Protein AF-A0A218U9X2-F1 (afdb_monomer_lite)

Structure (mmCIF, N/CA/C/O backbone):
data_AF-A0A218U9X2-F1
#
_entry.id   AF-A0A218U9X2-F1
#
loop_
_atom_site.group_PDB
_atom_site.id
_atom_site.type_symbol
_atom_site.label_atom_id
_atom_site.label_alt_id
_atom_site.label_comp_id
_atom_site.label_asym_id
_atom_site.label_entity_id
_atom_site.label_seq_id
_atom_site.pdbx_PDB_ins_code
_atom_site.Cartn_x
_atom_site.Cartn_y
_atom_site.Cartn_z
_atom_site.occupancy
_atom_site.B_iso_or_equiv
_atom_site.auth_seq_id
_atom_site.auth_comp_id
_atom_site.auth_asym_id
_atom_site.auth_atom_id
_atom_site.pdbx_PDB_model_num
ATOM 1 N N . MET A 1 1 ? 16.593 -1.357 4.023 1.00 60.09 1 MET A N 1
ATOM 2 C CA . MET A 1 1 ? 16.011 -1.625 5.358 1.00 60.09 1 MET A CA 1
ATOM 3 C C . MET A 1 1 ? 14.494 -1.450 5.331 1.00 60.09 1 MET A C 1
ATOM 5 O O . MET A 1 1 ? 13.800 -2.334 5.802 1.00 60.09 1 MET A O 1
ATOM 9 N N . ASP A 1 2 ? 13.977 -0.402 4.680 1.00 68.25 2 ASP A N 1
ATOM 10 C CA . ASP A 1 2 ? 12.530 -0.141 4.545 1.00 68.25 2 ASP A CA 1
ATOM 11 C C . ASP A 1 2 ? 11.750 -1.211 3.744 1.00 68.25 2 ASP A C 1
ATOM 13 O O . ASP A 1 2 ? 10.626 -1.549 4.104 1.00 68.25 2 ASP A O 1
ATOM 17 N N . HIS A 1 3 ? 12.354 -1.818 2.715 1.00 69.62 3 HIS A N 1
ATOM 18 C CA . HIS A 1 3 ? 11.685 -2.830 1.876 1.00 69.62 3 HIS A CA 1
ATOM 19 C C . HIS A 1 3 ? 11.267 -4.098 2.629 1.00 69.62 3 HIS A C 1
ATOM 21 O O . HIS A 1 3 ? 10.190 -4.629 2.383 1.00 69.62 3 HIS A O 1
ATOM 27 N N . THR A 1 4 ? 12.090 -4.571 3.567 1.00 80.25 4 THR A N 1
ATOM 28 C CA . THR A 1 4 ? 11.802 -5.791 4.338 1.00 80.25 4 THR A CA 1
ATOM 29 C C . THR A 1 4 ? 10.591 -5.601 5.249 1.00 80.25 4 THR A C 1
ATOM 31 O O . THR A 1 4 ? 9.790 -6.512 5.404 1.00 80.25 4 THR A O 1
ATOM 34 N N . VAL A 1 5 ? 10.419 -4.397 5.801 1.00 86.25 5 VAL A N 1
ATOM 35 C CA . VAL A 1 5 ? 9.286 -4.075 6.678 1.00 86.25 5 VAL A CA 1
ATOM 36 C C . VAL A 1 5 ? 7.982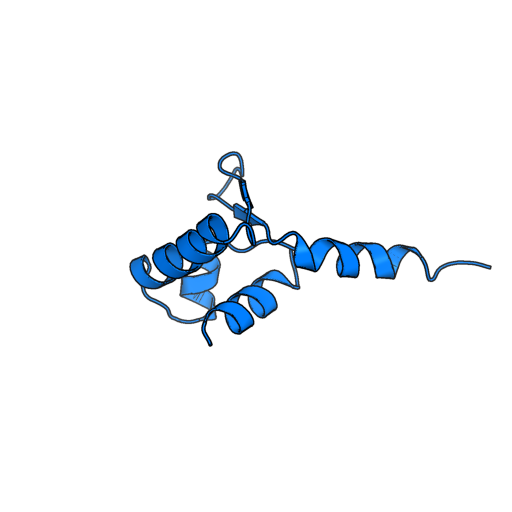 -3.970 5.878 1.00 86.25 5 VAL A C 1
ATOM 38 O O . VAL A 1 5 ? 6.942 -4.433 6.336 1.00 86.25 5 VAL A O 1
ATOM 41 N N . LEU A 1 6 ? 8.033 -3.422 4.659 1.00 88.06 6 LEU A N 1
ATOM 42 C CA . LEU A 1 6 ? 6.876 -3.400 3.755 1.00 88.06 6 LEU A CA 1
ATOM 43 C C . LEU A 1 6 ? 6.446 -4.805 3.327 1.00 88.06 6 LEU A C 1
ATOM 45 O O . LEU A 1 6 ? 5.251 -5.081 3.286 1.00 88.06 6 LEU A O 1
ATOM 49 N N . LEU A 1 7 ? 7.409 -5.690 3.049 1.00 87.12 7 LEU A N 1
ATOM 50 C CA . LEU A 1 7 ? 7.133 -7.094 2.741 1.00 87.12 7 LEU A CA 1
ATOM 51 C C . LEU A 1 7 ? 6.427 -7.788 3.912 1.00 87.12 7 LEU A C 1
ATOM 53 O O . LEU A 1 7 ? 5.368 -8.368 3.707 1.00 87.12 7 LEU A O 1
ATOM 57 N N . GLN A 1 8 ? 6.933 -7.632 5.139 1.00 87.94 8 GLN A N 1
ATOM 58 C CA . GLN A 1 8 ? 6.301 -8.188 6.345 1.00 87.94 8 GLN A CA 1
ATOM 59 C C . GLN A 1 8 ? 4.882 -7.658 6.581 1.00 87.94 8 GLN A C 1
ATOM 61 O O . GLN A 1 8 ? 4.006 -8.386 7.044 1.00 87.94 8 GLN A O 1
ATOM 66 N N . LEU A 1 9 ? 4.631 -6.385 6.266 1.00 91.25 9 LEU A N 1
ATOM 67 C CA . LEU A 1 9 ? 3.289 -5.814 6.363 1.00 91.25 9 LEU A CA 1
ATOM 68 C C . LEU A 1 9 ? 2.345 -6.427 5.313 1.00 91.25 9 LEU A C 1
ATOM 70 O O . LEU A 1 9 ? 1.183 -6.706 5.608 1.00 91.25 9 LEU A O 1
ATOM 74 N N . ALA A 1 10 ? 2.865 -6.685 4.112 1.00 90.06 10 ALA A N 1
ATOM 75 C CA . ALA A 1 10 ? 2.128 -7.260 2.996 1.00 90.06 10 ALA A CA 1
ATOM 76 C C . ALA A 1 10 ? 1.891 -8.772 3.108 1.00 90.06 10 ALA A C 1
ATOM 78 O O . ALA A 1 10 ? 0.933 -9.255 2.512 1.00 90.06 10 ALA A O 1
ATOM 79 N N . GLU A 1 11 ? 2.698 -9.520 3.870 1.00 86.81 11 GLU A N 1
ATOM 80 C CA . GLU A 1 11 ? 2.616 -10.991 4.009 1.00 86.81 11 GLU A CA 1
ATOM 81 C C . GLU A 1 11 ? 1.197 -11.503 4.295 1.00 86.81 11 GLU A C 1
ATOM 83 O O . GLU A 1 11 ? 0.803 -12.561 3.813 1.00 86.81 11 GLU A O 1
ATOM 88 N N . LYS A 1 12 ? 0.387 -10.739 5.036 1.00 82.50 12 LYS A N 1
ATOM 89 C CA . LYS A 1 12 ? -0.978 -11.151 5.398 1.00 82.50 12 LYS A CA 1
ATOM 90 C C . LYS A 1 12 ? -1.991 -11.052 4.256 1.00 82.50 12 LYS A C 1
ATOM 92 O O . LYS A 1 12 ? -2.989 -11.764 4.285 1.00 82.50 12 LYS A O 1
ATOM 97 N N . LYS A 1 13 ? -1.795 -10.128 3.310 1.00 87.62 13 LYS A N 1
ATOM 98 C CA . LYS A 1 13 ? -2.786 -9.781 2.268 1.00 87.62 13 LYS A CA 1
ATOM 99 C C . LYS A 1 13 ? -2.255 -9.943 0.842 1.00 87.62 13 LYS A C 1
ATOM 101 O O . LYS A 1 13 ? -3.037 -9.935 -0.101 1.00 87.62 13 LYS A O 1
ATOM 106 N N . GLY A 1 14 ? -0.938 -10.035 0.674 1.00 90.56 14 GLY A N 1
ATOM 107 C CA . GLY A 1 14 ? -0.239 -9.929 -0.607 1.00 90.56 14 GLY A CA 1
ATOM 108 C C . GLY A 1 14 ? -0.086 -8.493 -1.126 1.00 90.56 14 GLY A C 1
ATOM 109 O O . GLY A 1 14 ? 0.601 -8.278 -2.123 1.00 90.56 14 GLY A O 1
ATOM 110 N N . PHE A 1 15 ? -0.685 -7.501 -0.462 1.00 93.06 15 PHE A N 1
ATOM 111 C CA . PHE A 1 15 ? -0.600 -6.087 -0.824 1.00 93.06 15 PHE A CA 1
ATOM 112 C C . PHE A 1 15 ? -0.517 -5.186 0.408 1.00 93.06 15 PHE A C 1
ATOM 114 O O . PHE A 1 15 ? -0.863 -5.594 1.517 1.00 93.06 15 PHE A O 1
ATOM 121 N N . VAL A 1 16 ? -0.100 -3.939 0.195 1.00 94.56 16 VAL A N 1
ATOM 122 C CA . VAL A 1 16 ? -0.104 -2.865 1.202 1.00 94.56 16 VAL A CA 1
ATOM 123 C C . VAL A 1 16 ? -0.722 -1.592 0.645 1.00 94.56 16 VAL A C 1
ATOM 125 O O . VAL A 1 16 ? -0.738 -1.371 -0.566 1.00 94.56 16 VAL A O 1
ATOM 128 N N . THR A 1 17 ? -1.207 -0.731 1.537 1.00 95.38 17 THR A N 1
ATOM 129 C CA . THR A 1 17 ? -1.698 0.607 1.196 1.00 95.38 17 THR A CA 1
ATOM 130 C C . THR A 1 17 ? -0.908 1.685 1.933 1.00 95.38 17 THR A C 1
ATOM 132 O O . THR A 1 17 ? -0.226 1.413 2.923 1.00 95.38 17 THR A O 1
ATOM 135 N N . VAL A 1 18 ? -0.993 2.935 1.466 1.00 94.94 18 VAL A N 1
ATOM 136 C CA . VAL A 1 18 ? -0.304 4.066 2.113 1.00 94.94 18 VAL A CA 1
ATOM 137 C C . VAL A 1 18 ? -0.814 4.266 3.539 1.00 94.94 18 VAL A C 1
ATOM 139 O O . VAL A 1 18 ? -0.011 4.504 4.444 1.00 94.94 18 VAL A O 1
ATOM 142 N N . SER A 1 19 ? -2.127 4.143 3.751 1.00 94.88 19 SER A N 1
ATOM 143 C CA . SER A 1 19 ? -2.717 4.283 5.084 1.00 94.88 19 SER A CA 1
ATO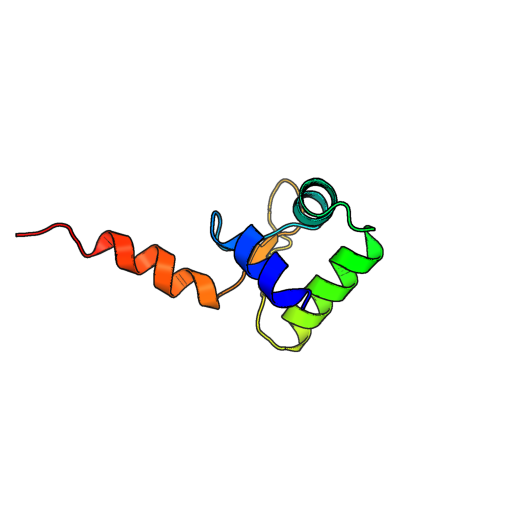M 144 C C . SER A 1 19 ? -2.229 3.183 6.028 1.00 94.88 19 SER A C 1
ATOM 146 O O . SER A 1 19 ? -1.809 3.480 7.141 1.00 94.88 19 SER A O 1
ATOM 148 N N . GLU A 1 20 ? -2.164 1.934 5.563 1.00 94.00 20 GLU A N 1
ATOM 149 C CA . GLU A 1 20 ? -1.718 0.798 6.378 1.00 94.00 20 GLU A CA 1
ATOM 150 C C . GLU A 1 20 ? -0.244 0.920 6.794 1.00 94.00 20 GLU A C 1
ATOM 152 O O . GLU A 1 20 ? 0.110 0.613 7.934 1.00 94.00 20 GLU A O 1
ATOM 157 N N . ILE A 1 21 ? 0.608 1.442 5.906 1.00 93.81 21 ILE A N 1
ATOM 158 C CA . ILE A 1 21 ? 2.019 1.734 6.199 1.00 93.81 21 ILE A CA 1
ATOM 159 C C . ILE A 1 21 ? 2.137 2.844 7.242 1.00 93.81 21 ILE A C 1
ATOM 161 O O . ILE A 1 21 ? 2.905 2.711 8.197 1.00 93.81 21 ILE A O 1
ATOM 165 N N . ARG A 1 22 ? 1.383 3.935 7.079 1.00 95.06 22 ARG A N 1
ATOM 166 C CA . ARG A 1 22 ? 1.391 5.045 8.036 1.00 95.06 22 ARG A CA 1
ATOM 167 C C . ARG A 1 22 ? 0.943 4.576 9.412 1.00 95.06 22 ARG A C 1
ATOM 169 O O . ARG A 1 22 ? 1.623 4.868 10.388 1.00 95.06 22 ARG A O 1
ATOM 176 N N . ASP A 1 23 ? -0.152 3.834 9.483 1.00 93.69 23 ASP A N 1
ATOM 177 C CA . ASP A 1 23 ? -0.762 3.460 10.756 1.00 93.69 23 ASP A CA 1
ATOM 178 C C . ASP A 1 23 ? 0.043 2.356 11.465 1.00 93.69 23 ASP A C 1
ATOM 180 O O . ASP A 1 23 ? 0.168 2.372 12.688 1.00 93.69 23 ASP A O 1
ATOM 184 N N . SER A 1 24 ? 0.652 1.431 10.712 1.00 92.44 24 SER A N 1
ATOM 185 C CA . SER A 1 24 ? 1.420 0.314 11.286 1.00 92.44 24 SER A CA 1
ATOM 186 C C . SER A 1 24 ? 2.873 0.670 11.599 1.00 92.44 24 SER A C 1
ATOM 188 O O . SER A 1 24 ? 3.431 0.171 12.574 1.00 92.44 24 SER A O 1
ATOM 190 N N . LEU A 1 25 ? 3.509 1.502 10.768 1.00 90.75 25 LEU A N 1
ATOM 191 C CA . LEU A 1 25 ? 4.932 1.849 10.898 1.00 90.75 25 LEU A CA 1
ATOM 192 C C . LEU A 1 25 ? 5.160 3.265 11.431 1.00 90.75 25 LEU A C 1
ATOM 194 O O . LEU A 1 25 ? 6.307 3.657 11.647 1.00 90.75 25 LEU A O 1
ATOM 198 N N . ASN A 1 26 ? 4.087 4.034 11.635 1.00 93.12 26 ASN A N 1
ATOM 199 C CA . ASN A 1 26 ? 4.126 5.429 12.064 1.00 93.12 26 ASN A CA 1
ATOM 200 C C . ASN A 1 26 ? 4.979 6.310 11.127 1.00 93.12 26 ASN A C 1
ATOM 202 O O . ASN A 1 26 ? 5.722 7.190 11.568 1.00 93.12 26 ASN A O 1
ATOM 206 N N . TRP A 1 27 ? 4.924 6.016 9.823 1.00 94.06 27 TRP A N 1
ATOM 207 C CA . TRP A 1 27 ? 5.657 6.738 8.783 1.00 94.06 27 TRP A CA 1
ATOM 208 C C . TRP A 1 27 ? 4.864 7.913 8.234 1.00 94.06 27 TRP A C 1
ATOM 210 O O . TRP A 1 27 ? 3.659 7.829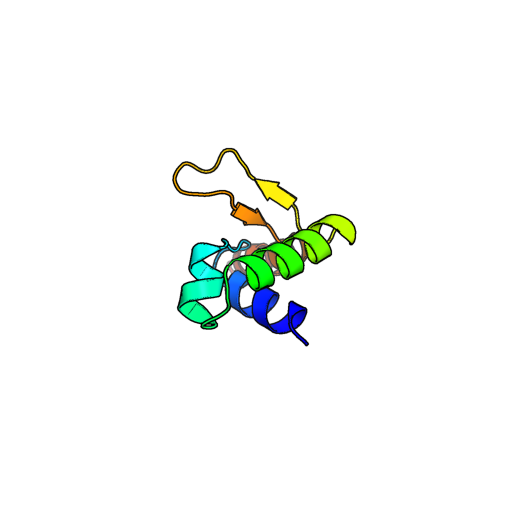 8.033 1.00 94.06 27 TRP A O 1
ATOM 220 N N . GLU A 1 28 ? 5.573 8.975 7.863 1.00 94.94 28 GLU A N 1
ATOM 221 C CA . GLU A 1 28 ? 4.983 10.067 7.097 1.00 94.94 28 GLU A CA 1
ATOM 222 C C . GLU A 1 28 ? 4.462 9.590 5.736 1.00 94.94 28 GLU A C 1
ATOM 224 O O . GLU A 1 28 ? 5.065 8.739 5.075 1.00 94.94 28 GLU A O 1
ATOM 229 N N . THR A 1 29 ? 3.365 10.201 5.285 1.00 93.19 29 THR A N 1
ATOM 230 C CA . THR A 1 29 ? 2.691 9.841 4.023 1.00 93.19 29 THR A CA 1
ATOM 231 C C . THR A 1 29 ? 3.654 9.888 2.831 1.00 93.19 29 THR A C 1
ATOM 233 O O . THR A 1 29 ? 3.659 8.982 2.001 1.00 93.19 29 THR A O 1
ATOM 236 N N . GLU A 1 30 ? 4.509 10.910 2.762 1.00 94.31 30 GLU A N 1
ATOM 237 C CA . GLU A 1 30 ? 5.488 11.052 1.677 1.00 94.31 30 GLU A CA 1
ATOM 238 C C . GLU A 1 30 ? 6.566 9.967 1.717 1.00 94.31 30 GLU A C 1
ATOM 240 O O . GLU A 1 30 ? 6.948 9.443 0.672 1.00 94.31 30 GLU A O 1
ATOM 245 N N . ARG A 1 31 ? 6.993 9.544 2.913 1.00 93.62 31 ARG A N 1
ATOM 246 C CA . ARG A 1 31 ? 7.937 8.429 3.054 1.00 93.62 31 ARG A CA 1
ATOM 247 C C . ARG A 1 31 ? 7.312 7.119 2.575 1.00 93.62 31 ARG A C 1
ATOM 249 O O . ARG A 1 31 ? 7.955 6.374 1.839 1.00 93.62 31 ARG A O 1
ATOM 256 N N . ALA A 1 32 ? 6.064 6.848 2.961 1.00 94.25 32 ALA A N 1
ATOM 257 C CA . ALA A 1 32 ? 5.338 5.657 2.521 1.00 94.25 32 ALA A CA 1
ATOM 258 C C . ALA A 1 32 ? 5.189 5.620 0.992 1.00 94.25 32 ALA A C 1
ATOM 260 O O . ALA A 1 32 ? 5.507 4.607 0.369 1.00 94.25 32 ALA A O 1
ATOM 261 N N . LYS A 1 33 ? 4.796 6.742 0.374 1.00 93.81 33 LYS A N 1
ATOM 262 C CA . LYS A 1 33 ? 4.711 6.861 -1.090 1.00 93.81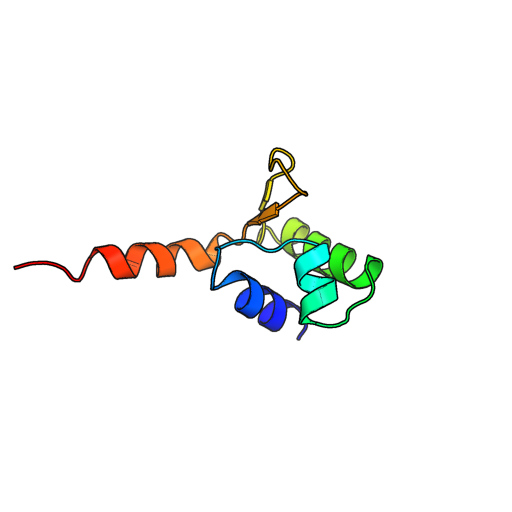 33 LYS A CA 1
ATOM 263 C C . LYS A 1 33 ? 6.058 6.633 -1.767 1.00 93.81 33 LYS A C 1
ATOM 265 O O . LYS A 1 33 ? 6.124 5.833 -2.689 1.00 93.81 33 LYS A O 1
ATOM 270 N N . GLN A 1 34 ? 7.130 7.274 -1.300 1.00 94.19 34 GLN A N 1
ATOM 271 C CA . GLN A 1 34 ? 8.464 7.107 -1.888 1.00 94.19 34 GLN A CA 1
ATOM 272 C C . GLN A 1 34 ? 8.942 5.653 -1.838 1.00 94.19 34 GLN A C 1
ATOM 274 O O . GLN A 1 34 ? 9.509 5.152 -2.809 1.00 94.19 34 GLN A O 1
ATOM 279 N N . ALA A 1 35 ? 8.688 4.958 -0.727 1.00 92.62 35 ALA A N 1
ATOM 280 C CA . ALA A 1 35 ? 9.050 3.555 -0.592 1.00 92.62 35 ALA A CA 1
ATOM 281 C C . ALA A 1 35 ? 8.252 2.664 -1.562 1.00 92.62 35 ALA A C 1
ATOM 283 O O . ALA A 1 35 ? 8.833 1.800 -2.219 1.00 92.62 35 ALA A O 1
ATOM 284 N N . LEU A 1 36 ? 6.946 2.910 -1.707 1.00 93.38 36 LEU A N 1
ATOM 285 C CA . LEU A 1 36 ? 6.087 2.199 -2.658 1.00 93.38 36 LEU A CA 1
ATOM 286 C C . LEU A 1 36 ? 6.458 2.493 -4.117 1.00 93.38 36 LEU A C 1
ATOM 288 O O . LEU A 1 36 ? 6.557 1.573 -4.923 1.00 93.38 36 LEU A O 1
ATOM 292 N N . GLU A 1 37 ? 6.732 3.751 -4.460 1.00 93.88 37 GLU A N 1
ATOM 293 C CA . GLU A 1 37 ? 7.208 4.139 -5.790 1.00 93.88 37 GLU A CA 1
ATOM 294 C C . GLU A 1 37 ? 8.528 3.463 -6.151 1.00 93.88 37 GLU A C 1
ATOM 296 O O . GLU A 1 37 ? 8.732 3.092 -7.305 1.00 93.88 37 GLU A O 1
ATOM 301 N N . HIS A 1 38 ? 9.431 3.299 -5.182 1.00 93.19 38 HIS A N 1
ATOM 302 C CA . HIS A 1 38 ? 10.662 2.556 -5.408 1.00 93.19 38 HIS A CA 1
ATOM 303 C C . HIS A 1 38 ? 10.365 1.088 -5.737 1.00 93.19 38 HIS A C 1
ATOM 305 O O . HIS A 1 38 ? 10.889 0.574 -6.718 1.00 93.19 38 HIS A O 1
ATOM 311 N N . LEU A 1 39 ? 9.460 0.434 -4.999 1.00 91.62 39 LEU A N 1
ATOM 312 C CA . LEU A 1 39 ? 9.048 -0.943 -5.305 1.00 91.62 39 LEU A CA 1
ATOM 313 C C . LEU A 1 39 ? 8.411 -1.071 -6.697 1.00 91.62 39 LEU A C 1
ATOM 315 O O . LEU A 1 39 ? 8.676 -2.047 -7.396 1.00 91.62 39 LEU A O 1
ATOM 319 N N . LEU A 1 40 ? 7.612 -0.086 -7.118 1.00 93.31 40 LEU A N 1
ATOM 320 C CA . LEU A 1 40 ? 7.057 -0.041 -8.473 1.00 93.31 40 LEU A CA 1
ATOM 321 C C . LEU A 1 40 ? 8.160 0.092 -9.536 1.00 93.31 40 LEU A C 1
ATOM 323 O O . LEU A 1 40 ? 8.135 -0.622 -10.535 1.00 93.31 40 LEU A O 1
ATOM 327 N N . LYS A 1 41 ? 9.135 0.988 -9.327 1.00 94.38 41 LYS A N 1
ATOM 328 C CA . LYS A 1 41 ? 10.248 1.228 -10.267 1.00 94.38 41 LYS A CA 1
ATOM 329 C C . LYS A 1 41 ? 11.145 0.006 -10.436 1.00 94.38 41 LYS A C 1
ATOM 331 O O . LYS A 1 41 ? 11.559 -0.286 -11.552 1.00 94.38 41 LYS A O 1
ATOM 336 N N . GLU A 1 42 ? 11.385 -0.722 -9.352 1.00 91.88 42 GLU A N 1
ATOM 337 C CA . GLU A 1 42 ? 12.156 -1.969 -9.362 1.00 91.88 42 GLU A CA 1
ATOM 338 C C . GLU A 1 42 ? 11.345 -3.171 -9.889 1.00 91.88 42 GLU A C 1
ATOM 340 O O . GLU A 1 42 ? 11.862 -4.282 -9.972 1.00 91.88 42 GLU A O 1
ATOM 345 N N . GLY A 1 43 ? 10.061 -2.985 -10.226 1.00 91.06 43 GLY A N 1
ATOM 346 C CA . GLY A 1 43 ? 9.178 -4.060 -10.690 1.00 91.06 43 GLY A CA 1
ATOM 347 C C . GLY A 1 43 ? 8.797 -5.073 -9.603 1.00 91.06 43 GLY A C 1
ATOM 348 O O . GLY A 1 43 ? 8.285 -6.146 -9.915 1.00 91.06 43 GLY A O 1
ATOM 349 N N . MET A 1 44 ? 9.032 -4.741 -8.330 1.00 90.94 44 MET A N 1
ATOM 350 C CA . MET A 1 44 ? 8.715 -5.581 -7.170 1.00 90.94 44 MET A CA 1
ATOM 351 C C . MET A 1 44 ? 7.267 -5.437 -6.693 1.00 90.94 44 MET A C 1
ATOM 353 O O . MET A 1 44 ? 6.800 -6.267 -5.915 1.00 90.94 44 MET A O 1
ATOM 357 N N . ALA A 1 45 ? 6.566 -4.389 -7.126 1.00 93.81 45 ALA A N 1
ATOM 358 C CA . ALA A 1 45 ? 5.167 -4.168 -6.799 1.00 93.81 45 ALA A CA 1
ATOM 359 C C . ALA A 1 45 ? 4.350 -3.778 -8.032 1.00 93.81 45 ALA A C 1
ATOM 361 O O . ALA A 1 45 ? 4.881 -3.204 -8.984 1.00 93.81 45 ALA A O 1
ATOM 362 N N . TRP A 1 46 ? 3.047 -4.039 -7.979 1.00 94.56 46 TRP A N 1
ATOM 363 C CA . TRP A 1 46 ? 2.063 -3.601 -8.966 1.00 94.56 46 TRP A CA 1
ATOM 364 C C . TRP A 1 46 ? 1.028 -2.695 -8.308 1.00 94.56 46 TRP A C 1
ATOM 366 O O . TRP A 1 46 ? 0.524 -2.996 -7.227 1.00 94.56 46 TRP A O 1
ATOM 376 N N . LEU A 1 47 ? 0.712 -1.582 -8.967 1.00 95.56 47 LEU A N 1
ATOM 377 C CA . LEU A 1 47 ? -0.314 -0.655 -8.508 1.00 95.56 47 LEU A CA 1
ATOM 378 C C . LEU A 1 47 ? -1.685 -1.102 -9.014 1.00 95.56 47 LEU A C 1
ATOM 380 O O . LEU A 1 47 ? -1.941 -1.088 -10.216 1.00 95.56 47 LEU A O 1
ATOM 384 N N . ASP A 1 48 ? -2.576 -1.408 -8.084 1.00 94.94 48 ASP A N 1
ATOM 385 C CA . ASP A 1 48 ? -4.004 -1.540 -8.321 1.00 94.94 48 ASP A CA 1
ATOM 386 C C . ASP A 1 48 ? -4.719 -0.260 -7.871 1.00 94.94 48 ASP A C 1
ATOM 388 O O . ASP A 1 48 ? -4.973 -0.024 -6.688 1.00 94.94 48 ASP A O 1
ATOM 392 N N . ALA A 1 49 ? -5.030 0.591 -8.845 1.00 93.38 49 ALA A N 1
ATOM 393 C CA . ALA A 1 49 ? -5.787 1.822 -8.635 1.00 93.38 49 ALA A CA 1
ATOM 394 C C . ALA A 1 49 ? -7.315 1.616 -8.699 1.00 93.38 49 ALA A C 1
ATOM 396 O O . ALA A 1 49 ? -8.056 2.591 -8.603 1.00 93.38 49 ALA A O 1
ATOM 397 N N . GLN A 1 50 ? -7.790 0.383 -8.904 1.00 92.31 50 GLN A N 1
ATOM 398 C CA . GLN A 1 50 ? -9.214 0.055 -9.036 1.00 92.31 50 GLN A CA 1
ATOM 399 C C . GLN A 1 50 ? -9.833 -0.438 -7.722 1.00 92.31 50 GLN A C 1
ATOM 401 O O . GLN A 1 50 ? -11.048 -0.628 -7.645 1.00 92.31 50 GLN A O 1
ATOM 406 N N . ALA A 1 51 ? -9.020 -0.618 -6.680 1.00 89.31 51 ALA A N 1
ATOM 407 C CA . ALA A 1 51 ? -9.487 -0.992 -5.358 1.00 89.31 51 ALA A CA 1
ATOM 408 C C . ALA A 1 51 ? -10.495 0.037 -4.788 1.00 89.31 51 ALA A C 1
ATOM 410 O O . ALA A 1 51 ? -10.288 1.248 -4.897 1.00 89.31 51 ALA A O 1
ATOM 411 N N . PRO A 1 52 ? -11.586 -0.421 -4.143 1.00 85.56 52 PRO A N 1
ATOM 412 C CA . PRO A 1 52 ? -12.724 0.433 -3.791 1.00 85.56 52 PRO A CA 1
ATOM 413 C C . PRO A 1 52 ? -12.457 1.425 -2.650 1.00 85.56 52 PRO A C 1
ATOM 415 O O . PRO A 1 52 ? -13.208 2.385 -2.502 1.00 85.56 52 PRO A O 1
ATOM 418 N N . ALA A 1 53 ? -11.435 1.184 -1.821 1.00 89.44 53 ALA A N 1
ATOM 419 C CA . ALA A 1 53 ? -11.123 2.019 -0.660 1.00 89.44 53 ALA A CA 1
ATOM 420 C C . ALA A 1 53 ? -9.964 2.985 -0.944 1.00 89.44 53 ALA A C 1
ATOM 422 O O . ALA A 1 53 ? -10.132 4.201 -0.892 1.00 89.44 53 ALA A O 1
ATOM 423 N N . GLU A 1 54 ? -8.789 2.445 -1.255 1.00 94.44 54 GLU A N 1
ATOM 424 C CA . GLU A 1 54 ? -7.602 3.208 -1.631 1.00 94.44 54 GLU A CA 1
ATOM 425 C C . GLU A 1 54 ? -6.705 2.354 -2.542 1.00 94.44 54 GLU A C 1
ATOM 427 O O . GLU A 1 54 ? -6.850 1.126 -2.533 1.0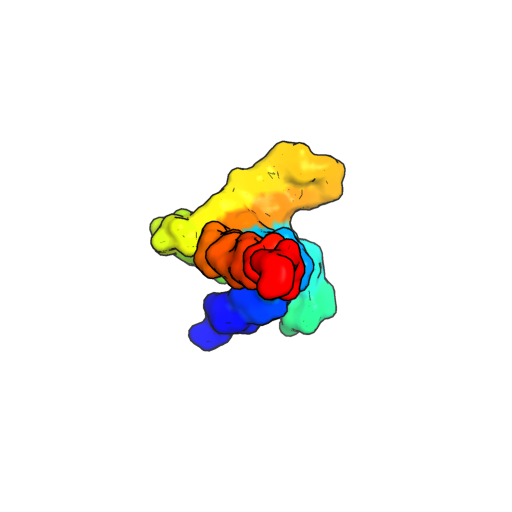0 94.44 54 GLU A O 1
ATOM 432 N N . PRO A 1 55 ? -5.774 2.965 -3.302 1.00 94.81 55 PRO A N 1
ATOM 433 C CA . PRO A 1 55 ? -4.873 2.223 -4.174 1.00 94.81 55 PRO A CA 1
ATOM 434 C C . PRO A 1 55 ? -4.057 1.172 -3.414 1.00 94.81 55 PRO A C 1
ATOM 436 O O 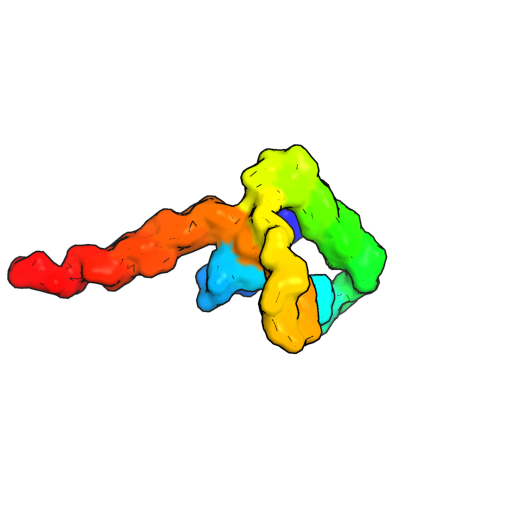. PRO A 1 55 ? -3.441 1.464 -2.384 1.00 94.81 55 PRO A O 1
ATOM 439 N N . GLN A 1 56 ? -4.038 -0.045 -3.951 1.00 95.50 56 GLN A N 1
ATOM 440 C CA . GLN A 1 56 ? -3.349 -1.194 -3.372 1.00 95.50 56 GLN A CA 1
ATOM 441 C C . GLN A 1 56 ? -2.052 -1.464 -4.130 1.00 95.50 56 GLN A C 1
ATOM 443 O O . GLN A 1 56 ? -2.016 -1.454 -5.357 1.00 95.50 56 GLN A O 1
ATOM 448 N N . PHE A 1 57 ? -0.977 -1.719 -3.395 1.00 95.00 57 PHE A N 1
ATOM 449 C CA . PHE A 1 57 ? 0.325 -2.056 -3.956 1.00 95.00 57 PHE A CA 1
ATOM 450 C C . PHE A 1 57 ? 0.583 -3.533 -3.699 1.00 95.00 57 PHE A C 1
ATOM 452 O O . PHE A 1 57 ? 0.914 -3.925 -2.581 1.00 95.00 57 PHE A O 1
ATOM 459 N N . TRP A 1 58 ? 0.384 -4.346 -4.728 1.00 93.94 58 TRP A N 1
ATOM 460 C CA . TRP A 1 58 ? 0.514 -5.798 -4.684 1.00 93.94 58 TRP A CA 1
ATOM 461 C C . TRP A 1 58 ? 1.970 -6.213 -4.845 1.00 93.94 58 TRP A C 1
ATOM 463 O O . TRP A 1 58 ? 2.656 -5.664 -5.702 1.00 93.94 58 TRP A O 1
ATOM 473 N N . LEU A 1 59 ? 2.440 -7.182 -4.058 1.00 91.81 59 LEU A N 1
ATOM 474 C CA . LEU A 1 59 ? 3.822 -7.665 -4.078 1.00 91.81 59 LEU A CA 1
ATOM 475 C C . LEU A 1 59 ? 3.859 -9.101 -4.617 1.00 91.81 59 LEU A C 1
ATOM 477 O O . LEU A 1 59 ? 3.621 -10.042 -3.856 1.00 91.81 59 LEU A O 1
ATOM 481 N N . PRO A 1 60 ? 4.189 -9.306 -5.910 1.00 88.12 60 PRO A N 1
ATOM 482 C CA . PRO A 1 60 ? 4.078 -10.616 -6.546 1.00 88.12 60 PRO A CA 1
ATOM 483 C C . PRO A 1 60 ? 4.930 -11.712 -5.907 1.00 88.12 60 PRO A C 1
ATOM 485 O O . PRO A 1 60 ? 4.575 -12.887 -5.972 1.00 88.12 60 PRO A O 1
ATOM 488 N N . ALA A 1 61 ? 6.031 -11.329 -5.253 1.00 85.19 61 ALA A N 1
ATOM 489 C CA . ALA A 1 61 ? 6.906 -12.248 -4.532 1.00 85.19 61 ALA A CA 1
ATOM 490 C C . ALA A 1 61 ? 6.163 -13.071 -3.461 1.00 85.19 61 ALA A C 1
ATOM 492 O O . ALA A 1 61 ? 6.540 -14.213 -3.212 1.00 85.19 61 ALA A O 1
ATOM 493 N N . LEU A 1 62 ? 5.084 -12.529 -2.885 1.00 83.88 62 LEU A N 1
ATOM 494 C CA . LEU A 1 62 ? 4.316 -13.161 -1.807 1.00 83.88 62 LEU A CA 1
ATOM 495 C C . LEU A 1 62 ? 3.240 -14.137 -2.314 1.00 83.88 62 LEU A C 1
ATOM 497 O O . LEU A 1 62 ? 2.741 -14.962 -1.550 1.00 83.88 62 LEU A O 1
ATOM 501 N N . PHE A 1 63 ? 2.887 -14.105 -3.605 1.00 76.56 63 PHE A N 1
ATOM 502 C CA . PHE A 1 63 ? 1.870 -15.016 -4.151 1.00 76.56 63 PHE A CA 1
ATOM 503 C C . PHE A 1 63 ? 2.324 -16.481 -4.167 1.00 76.56 63 PHE A C 1
ATOM 505 O O . PHE A 1 63 ? 1.491 -17.380 -4.052 1.00 76.56 63 PHE A O 1
ATOM 512 N N . SER A 1 64 ? 3.634 -16.731 -4.253 1.00 65.19 64 SER A N 1
ATOM 513 C CA . SER A 1 64 ? 4.196 -18.087 -4.197 1.00 65.19 64 SER A CA 1
ATOM 514 C C . SER A 1 64 ? 3.951 -18.761 -2.840 1.00 65.19 64 SER A C 1
ATOM 516 O O . SER A 1 64 ? 3.696 -19.961 -2.789 1.00 65.19 64 SER A O 1
ATOM 518 N N . GLU A 1 65 ? 3.983 -17.995 -1.744 1.00 56.47 65 GLU A N 1
ATOM 519 C CA . GLU A 1 65 ? 3.727 -18.503 -0.388 1.00 56.47 65 GLU A CA 1
ATOM 520 C C . GLU A 1 65 ? 2.231 -18.695 -0.112 1.00 56.47 65 GLU A C 1
ATOM 522 O O . GLU A 1 65 ? 1.848 -19.670 0.535 1.00 56.47 65 GLU A O 1
ATOM 527 N N . LEU A 1 66 ? 1.374 -17.829 -0.664 1.00 54.16 66 LEU A N 1
ATOM 528 C CA . LEU A 1 66 ? -0.083 -17.944 -0.529 1.00 54.16 66 LEU A CA 1
ATOM 529 C C . LEU A 1 66 ? -0.644 -19.193 -1.235 1.00 54.16 66 LEU A C 1
ATOM 531 O O . LEU A 1 66 ? -1.597 -19.792 -0.744 1.00 54.16 66 LEU A O 1
ATOM 535 N N . HIS A 1 67 ? -0.032 -19.633 -2.339 1.00 51.62 67 HIS A N 1
ATOM 536 C CA . HIS A 1 67 ? -0.420 -20.864 -3.044 1.00 51.62 67 HIS A CA 1
ATOM 537 C C . HIS A 1 67 ? 0.185 -22.148 -2.451 1.00 51.62 67 HIS A C 1
ATOM 539 O O . HIS A 1 67 ? -0.340 -23.236 -2.687 1.00 51.62 67 HIS A O 1
ATOM 545 N N . ALA A 1 68 ? 1.269 -22.059 -1.673 1.00 52.56 68 ALA A N 1
ATOM 546 C CA . ALA A 1 68 ? 1.923 -23.238 -1.100 1.00 52.56 68 ALA A CA 1
ATOM 547 C C . ALA A 1 68 ? 1.093 -23.916 0.010 1.00 52.56 68 ALA A C 1
ATOM 549 O O . ALA A 1 68 ? 1.298 -25.095 0.295 1.00 52.56 68 ALA A O 1
ATOM 550 N N . GLN A 1 69 ? 0.139 -23.202 0.616 1.00 51.47 69 GLN A N 1
ATOM 551 C CA . GLN A 1 69 ? -0.719 -23.743 1.677 1.00 51.47 69 GLN A CA 1
ATOM 552 C C . GLN A 1 69 ? -1.947 -24.509 1.156 1.00 51.47 69 GLN A C 1
ATOM 554 O O . GLN A 1 69 ? -2.561 -25.245 1.923 1.00 51.47 69 GLN A O 1
ATOM 559 N N . ASP A 1 70 ? -2.263 -24.419 -0.141 1.00 53.03 70 ASP A N 1
ATOM 560 C CA . ASP A 1 70 ? -3.402 -25.132 -0.748 1.00 53.03 70 ASP A CA 1
ATOM 561 C C . ASP A 1 70 ? -3.038 -26.570 -1.191 1.00 53.03 70 ASP A C 1
ATOM 563 O O . ASP A 1 70 ? -3.900 -27.377 -1.522 1.00 53.03 70 ASP A O 1
ATOM 567 N N . GLY A 1 71 ? -1.747 -26.929 -1.163 1.00 55.03 71 GLY A N 1
ATOM 568 C CA . GLY A 1 71 ? -1.246 -28.240 -1.602 1.00 55.03 71 GLY A CA 1
ATOM 569 C C . GLY A 1 71 ? -1.060 -29.294 -0.504 1.00 55.03 71 GLY A C 1
ATOM 570 O O . GLY A 1 71 ? -0.701 -30.426 -0.816 1.00 55.03 71 GLY A O 1
ATOM 571 N N . ALA A 1 72 ? -1.278 -28.963 0.774 1.00 54.44 72 ALA A N 1
ATOM 572 C CA . ALA A 1 72 ? -1.040 -29.874 1.903 1.00 54.44 72 ALA A CA 1
ATOM 573 C C . ALA A 1 72 ? -2.304 -30.624 2.373 1.00 54.44 72 ALA A C 1
ATOM 575 O O . ALA A 1 72 ? -2.408 -31.000 3.541 1.00 54.44 72 ALA A O 1
ATOM 576 N N . ALA A 1 73 ? -3.266 -30.852 1.476 1.00 56.44 73 ALA A N 1
ATOM 577 C CA . ALA A 1 73 ? -4.430 -31.688 1.741 1.00 56.44 73 ALA A CA 1
ATOM 578 C C . ALA A 1 73 ? -4.640 -32.724 0.624 1.00 56.44 73 ALA A C 1
ATOM 580 O O . ALA A 1 73 ? -5.492 -32.569 -0.247 1.00 56.44 73 ALA A O 1
ATOM 581 N N . GLY A 1 74 ? -3.887 -33.821 0.721 1.00 44.81 74 GLY A N 1
ATOM 582 C CA . GLY A 1 74 ? -4.388 -35.159 0.393 1.00 44.81 74 GLY A CA 1
ATOM 583 C C . GLY A 1 74 ? -3.493 -36.014 -0.511 1.00 44.81 74 GLY A C 1
ATOM 584 O O . GLY A 1 74 ? -2.736 -35.467 -1.316 1.00 44.81 74 GLY A O 1
ATOM 585 N N . PRO A 1 75 ? -3.639 -37.354 -0.478 1.00 53.56 75 PRO A N 1
ATOM 586 C CA . PRO A 1 75 ? -4.240 -38.217 0.553 1.00 53.56 75 PRO A CA 1
ATOM 587 C C . PRO A 1 75 ? -3.220 -38.764 1.573 1.00 53.56 75 PRO A C 1
ATOM 589 O O . PRO A 1 75 ? -2.001 -38.730 1.295 1.00 53.56 75 PRO A O 1
#

Sequence (75 aa):
MDHTVLLQLAEKKGFVTVSEIRDSLNWETERAKQALEHLLKEGMAWLDAQAPAEPQFWLPALFSELHAQDGAAGP

Radius of gyration: 13.58 Å; chains: 1; bounding box: 29×49×23 Å

InterPro domains:
  IPR016689 ESCRT-2 complex, Snf8 [PTHR12806] (1-67)
  IPR036388 Winged helix-like DNA-binding domain superfamily [G3DSA:1.10.10.10] (1-74)
  IPR036390 Winged helix DNA-binding domain superfamily [SSF46785] (1-64)
  IPR040608 Snf8/Vps36 family [PF04157] (7-48)

Foldseek 3Di:
DVVVVLCVLCLVPQKDDLVSCCVVVVDDSVVSVVSLVVCVVVVQWDWDCPDPPGIITGGVVNVVVVVVVVPPDDD

pLDDT: mean 84.5, std 14.76, range [44.81, 95.56]

Organism: NCBI:txid40157

Secondary structure (DSSP, 8-state):
-HHHHHHHHHTTTSEE-HHHHHHHH---HHHHHHHHHHHHHTTS-EEE---SSS-EEE-GGGHHHHHHTTT----